Protein AF-A0A6I2QV22-F1 (afdb_monomer_lite)

Structure (mmCIF, N/CA/C/O backbone):
data_AF-A0A6I2QV22-F1
#
_entry.id   AF-A0A6I2QV22-F1
#
loop_
_atom_site.group_PDB
_atom_site.id
_atom_site.type_symbol
_atom_site.label_atom_id
_atom_s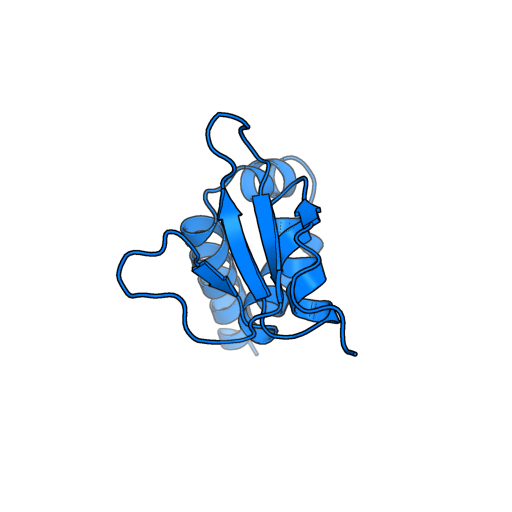ite.label_alt_id
_atom_site.label_comp_id
_atom_site.label_asym_id
_atom_site.label_entity_id
_atom_site.label_seq_id
_atom_site.pdbx_PDB_ins_code
_atom_site.Cartn_x
_atom_site.Cartn_y
_atom_site.Cartn_z
_atom_site.occupancy
_atom_site.B_iso_or_equiv
_atom_site.auth_seq_id
_atom_site.auth_comp_id
_atom_site.auth_asym_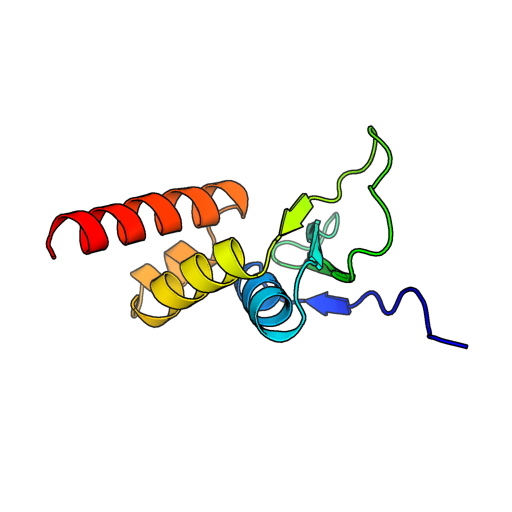id
_atom_site.auth_atom_id
_atom_site.pdbx_PDB_model_num
ATOM 1 N N . MET A 1 1 ? 0.209 -25.395 -18.004 1.00 35.50 1 MET A N 1
ATOM 2 C CA . MET A 1 1 ? 1.086 -24.210 -18.119 1.00 35.50 1 MET A CA 1
ATOM 3 C C . MET A 1 1 ? 0.498 -23.124 -17.228 1.00 35.50 1 MET A C 1
ATOM 5 O O . MET A 1 1 ? -0.553 -22.606 -17.575 1.00 35.50 1 MET A O 1
ATOM 9 N N . LEU A 1 2 ? 1.072 -22.860 -16.046 1.00 40.97 2 LEU A N 1
ATOM 10 C CA . LEU A 1 2 ? 0.636 -21.719 -15.229 1.00 40.97 2 LEU A CA 1
ATOM 11 C C . LEU A 1 2 ? 1.129 -20.437 -15.904 1.00 40.97 2 LEU A C 1
ATOM 13 O O . LEU A 1 2 ? 2.324 -20.300 -16.159 1.00 40.97 2 LEU A O 1
ATOM 17 N N . ASP A 1 3 ? 0.196 -19.545 -16.210 1.00 44.31 3 ASP A N 1
ATOM 18 C CA . ASP A 1 3 ? 0.403 -18.236 -16.828 1.00 44.31 3 ASP A CA 1
ATOM 19 C C . ASP A 1 3 ? 1.240 -17.346 -15.887 1.00 44.31 3 ASP A C 1
ATOM 21 O O . ASP A 1 3 ? 0.739 -16.655 -14.996 1.00 44.31 3 ASP A O 1
ATOM 25 N N . LYS A 1 4 ? 2.566 -17.470 -16.006 1.00 44.03 4 LYS A N 1
ATOM 26 C CA . LYS A 1 4 ? 3.539 -16.651 -15.290 1.00 44.03 4 LYS A CA 1
ATOM 27 C C . LYS A 1 4 ? 3.527 -15.263 -15.934 1.00 44.03 4 LYS A C 1
ATOM 29 O O . LYS A 1 4 ? 4.087 -15.090 -17.009 1.00 44.03 4 LYS A O 1
ATOM 34 N N . SER A 1 5 ? 2.974 -14.281 -15.217 1.00 53.88 5 SER A N 1
ATOM 35 C CA . SER A 1 5 ? 3.050 -12.825 -15.472 1.00 53.88 5 SER A CA 1
ATOM 36 C C . SER A 1 5 ? 1.779 -12.130 -15.987 1.00 53.88 5 SER A C 1
ATOM 38 O O . SER A 1 5 ? 1.854 -11.239 -16.832 1.00 53.88 5 SER A O 1
ATOM 40 N N . LYS A 1 6 ? 0.611 -12.391 -15.381 1.00 63.56 6 LYS A N 1
ATOM 41 C CA . LYS A 1 6 ? -0.498 -11.417 -15.431 1.00 63.56 6 LYS A CA 1
ATOM 42 C C . LYS A 1 6 ? -0.160 -10.180 -14.595 1.00 63.56 6 LYS A C 1
ATOM 44 O O . LYS A 1 6 ? -0.531 -10.067 -13.428 1.00 63.56 6 LYS A O 1
ATOM 49 N N . ARG A 1 7 ? 0.589 -9.253 -15.196 1.00 74.69 7 ARG A N 1
ATOM 50 C CA . ARG A 1 7 ? 0.755 -7.894 -14.670 1.00 74.69 7 ARG A CA 1
ATOM 51 C C . ARG A 1 7 ? -0.597 -7.202 -14.717 1.00 74.69 7 ARG A C 1
ATOM 53 O O . ARG A 1 7 ? -1.264 -7.214 -15.745 1.00 74.69 7 ARG A O 1
ATOM 60 N N . SER A 1 8 ? -0.993 -6.618 -13.599 1.00 81.94 8 SER A N 1
ATOM 61 C CA . SER A 1 8 ? -2.223 -5.843 -13.492 1.00 81.94 8 SER A CA 1
ATOM 62 C C . SER A 1 8 ? -1.862 -4.388 -13.237 1.00 81.94 8 SER A C 1
ATOM 64 O O . SER A 1 8 ? -1.023 -4.106 -12.381 1.00 81.94 8 SER A O 1
ATOM 66 N N . LYS A 1 9 ? -2.490 -3.469 -13.972 1.00 84.44 9 LYS A N 1
ATOM 67 C CA . LYS A 1 9 ? -2.483 -2.045 -13.633 1.00 84.44 9 LYS A CA 1
ATOM 68 C C . LYS A 1 9 ? -3.545 -1.811 -12.560 1.00 84.44 9 LYS A C 1
ATOM 70 O O . LYS A 1 9 ? -4.695 -2.203 -12.744 1.00 84.44 9 LYS A O 1
ATOM 75 N N . ILE A 1 10 ? -3.153 -1.224 -11.436 1.00 82.94 10 ILE A N 1
ATOM 76 C CA . ILE A 1 10 ? -3.999 -1.011 -10.261 1.00 82.94 10 ILE A CA 1
ATOM 77 C C . ILE A 1 10 ? -3.996 0.474 -9.895 1.00 82.94 10 ILE A C 1
ATOM 79 O O . ILE A 1 10 ? -2.949 1.114 -9.867 1.00 82.94 10 ILE A O 1
ATOM 83 N N . ALA A 1 11 ? -5.187 1.008 -9.619 1.00 81.12 11 ALA A N 1
ATOM 84 C CA . ALA A 1 11 ? -5.466 2.441 -9.500 1.00 81.12 11 ALA A CA 1
ATOM 85 C C . ALA A 1 11 ? -4.954 3.120 -8.218 1.00 81.12 11 ALA A C 1
ATOM 87 O O . ALA A 1 11 ? -5.088 4.333 -8.089 1.00 81.12 11 ALA A O 1
ATOM 88 N N . SER A 1 12 ? -4.438 2.368 -7.242 1.00 88.62 12 SER A N 1
ATOM 89 C CA . SER A 1 12 ? -3.887 2.943 -6.014 1.00 88.62 12 SER A CA 1
ATOM 90 C C . SER A 1 12 ? -2.999 1.958 -5.263 1.00 88.62 12 SER A C 1
ATOM 92 O O . SER A 1 12 ? -3.138 0.740 -5.397 1.00 88.62 12 SER A O 1
ATOM 94 N N . PHE A 1 13 ? -2.138 2.489 -4.391 1.00 89.81 13 PHE A N 1
ATOM 95 C CA . PHE A 1 13 ? -1.334 1.673 -3.484 1.00 89.81 13 PHE A CA 1
ATOM 96 C C . PHE A 1 13 ? -2.206 0.825 -2.542 1.00 89.81 13 PHE A C 1
ATOM 98 O O . PHE A 1 13 ? -1.903 -0.339 -2.294 1.00 89.81 13 PHE A O 1
ATOM 105 N N . VAL A 1 14 ? -3.333 1.364 -2.069 1.00 92.44 14 VAL A N 1
ATOM 106 C CA . VAL A 1 14 ? -4.277 0.623 -1.216 1.00 92.44 14 VAL A CA 1
ATOM 107 C C . VAL A 1 14 ? -4.850 -0.589 -1.948 1.00 92.44 14 VAL A C 1
ATOM 109 O O . VAL A 1 14 ? -4.952 -1.666 -1.363 1.00 92.44 14 VAL A O 1
ATOM 112 N N . ALA A 1 15 ? -5.170 -0.454 -3.233 1.00 92.00 15 ALA A N 1
ATOM 113 C CA . ALA A 1 15 ? -5.643 -1.578 -4.028 1.00 92.00 15 ALA A CA 1
ATOM 114 C C . ALA A 1 15 ? -4.531 -2.620 -4.276 1.00 92.00 15 ALA A C 1
ATOM 116 O O . ALA A 1 15 ? -4.813 -3.821 -4.303 1.00 92.00 15 ALA A O 1
ATOM 117 N N . CYS A 1 16 ? -3.257 -2.207 -4.349 1.00 92.25 16 CYS A N 1
ATOM 118 C CA . CYS A 1 16 ? -2.125 -3.142 -4.312 1.00 92.25 16 CYS A CA 1
ATOM 119 C C . CYS A 1 16 ? -2.105 -3.945 -3.000 1.00 92.25 16 CYS A C 1
ATOM 121 O O . CYS A 1 16 ? -1.944 -5.166 -3.032 1.00 92.25 16 CYS A O 1
ATOM 123 N N . CYS A 1 17 ? -2.326 -3.285 -1.856 1.00 94.44 17 CYS A N 1
ATOM 124 C CA . CYS A 1 17 ? -2.437 -3.946 -0.553 1.00 94.44 17 CYS A CA 1
ATOM 125 C C . CYS A 1 17 ? -3.626 -4.907 -0.492 1.00 94.44 17 CYS A C 1
ATOM 127 O O . CYS A 1 17 ? -3.475 -6.031 -0.029 1.00 94.44 17 CYS A O 1
ATOM 129 N N . GLN A 1 18 ? -4.794 -4.526 -1.008 1.00 94.31 18 GLN A N 1
ATOM 130 C CA . GLN A 1 18 ? -5.958 -5.418 -1.042 1.00 94.31 18 GLN A CA 1
ATOM 131 C C . GLN A 1 18 ? -5.666 -6.695 -1.839 1.00 94.31 18 GLN A C 1
ATOM 133 O O . GLN A 1 18 ? -6.002 -7.792 -1.390 1.00 94.31 18 GLN A O 1
ATOM 138 N N . LYS A 1 19 ? -4.968 -6.569 -2.974 1.00 93.19 19 LYS A N 1
ATOM 139 C CA . LYS A 1 19 ? -4.525 -7.721 -3.763 1.00 93.19 19 LYS A CA 1
ATOM 140 C C . LYS A 1 19 ? -3.522 -8.588 -2.999 1.00 93.19 19 LYS A C 1
ATOM 142 O O . LYS A 1 19 ? -3.702 -9.799 -2.944 1.00 93.19 19 LYS A O 1
ATOM 147 N N . ALA A 1 20 ? -2.506 -7.995 -2.371 1.00 92.88 20 ALA A N 1
ATOM 148 C CA . ALA A 1 20 ? -1.515 -8.747 -1.594 1.00 92.88 20 ALA A CA 1
ATOM 149 C C . ALA A 1 20 ? -2.112 -9.433 -0.353 1.00 92.88 20 ALA A C 1
ATOM 151 O O . ALA A 1 20 ? -1.771 -10.568 -0.029 1.00 92.88 20 ALA A O 1
ATOM 152 N N . LYS A 1 21 ? -3.076 -8.789 0.307 1.00 94.44 21 LYS A N 1
ATOM 153 C CA . LYS A 1 21 ? -3.860 -9.393 1.388 1.00 94.44 21 LYS A CA 1
ATOM 154 C C . LYS A 1 21 ? -4.621 -10.638 0.912 1.00 94.44 21 LYS A C 1
ATOM 156 O O . LYS A 1 21 ? -4.694 -11.611 1.655 1.00 94.44 21 LYS A O 1
ATOM 161 N N . ALA A 1 22 ? -5.193 -10.607 -0.292 1.00 93.00 22 ALA A N 1
ATOM 162 C CA . ALA A 1 22 ? -5.997 -11.705 -0.831 1.00 93.00 22 ALA A CA 1
ATOM 163 C C . ALA A 1 22 ? -5.159 -12.840 -1.447 1.00 93.00 22 ALA A C 1
ATOM 165 O O . ALA A 1 22 ? -5.517 -14.007 -1.323 1.00 93.00 22 ALA A O 1
ATOM 166 N N . GLU A 1 23 ? -4.061 -12.502 -2.123 1.00 91.88 23 GLU A N 1
ATOM 167 C CA . GLU A 1 23 ? -3.322 -13.424 -2.997 1.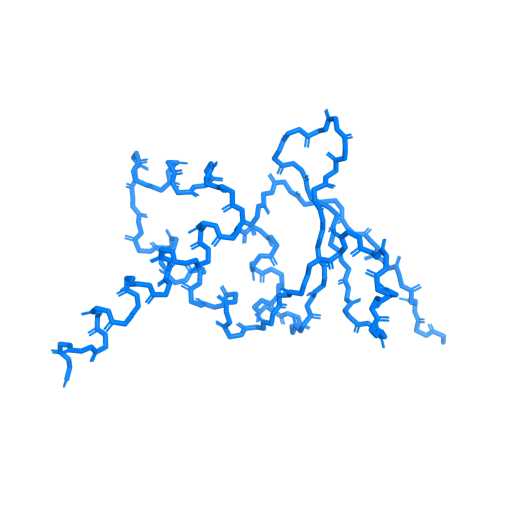00 91.88 23 GLU A CA 1
ATOM 168 C C . GLU A 1 23 ? -1.910 -13.762 -2.490 1.00 91.88 23 GLU A C 1
ATOM 170 O O . GLU A 1 23 ? -1.183 -14.509 -3.142 1.00 91.88 23 GLU A O 1
ATOM 175 N N . GLY A 1 24 ? -1.494 -13.230 -1.337 1.00 90.31 24 GLY A N 1
ATOM 176 C CA . GLY A 1 24 ? -0.154 -13.444 -0.794 1.00 90.31 24 GLY A CA 1
ATOM 177 C C . GLY A 1 24 ? 0.863 -12.418 -1.295 1.00 90.31 24 GLY A C 1
ATOM 178 O O . GLY A 1 24 ? 0.518 -11.295 -1.654 1.00 90.31 24 GLY A O 1
ATOM 179 N N . ILE A 1 25 ? 2.146 -12.787 -1.308 1.00 91.44 25 ILE A N 1
ATOM 180 C CA . ILE A 1 25 ? 3.234 -11.852 -1.629 1.00 91.44 25 ILE A CA 1
ATOM 181 C C . ILE A 1 25 ? 3.085 -11.330 -3.064 1.00 91.44 25 ILE A C 1
ATOM 183 O O . ILE A 1 25 ? 3.101 -12.092 -4.035 1.00 91.44 25 ILE A O 1
ATOM 187 N N . GLN A 1 26 ? 2.988 -10.010 -3.191 1.00 91.38 26 GLN A N 1
ATOM 188 C CA . GLN A 1 26 ? 3.005 -9.308 -4.467 1.00 91.38 26 GLN A CA 1
ATOM 189 C C . GLN A 1 26 ? 4.248 -8.431 -4.549 1.00 91.38 26 GLN A C 1
ATOM 191 O O . GLN A 1 26 ? 4.823 -8.027 -3.538 1.00 91.38 26 GLN A O 1
ATOM 196 N N . ILE A 1 27 ? 4.631 -8.098 -5.773 1.00 91.06 27 ILE A N 1
ATOM 197 C CA . ILE A 1 27 ? 5.558 -7.005 -6.033 1.00 91.06 27 ILE A CA 1
ATOM 198 C C . ILE A 1 27 ? 4.845 -5.931 -6.836 1.00 91.06 27 ILE A C 1
ATOM 200 O O . ILE A 1 27 ? 4.028 -6.230 -7.713 1.00 91.06 27 ILE A O 1
ATOM 204 N N . PHE A 1 28 ? 5.150 -4.679 -6.523 1.00 90.75 28 PHE A N 1
ATOM 205 C CA . PHE A 1 28 ? 4.543 -3.531 -7.172 1.00 90.75 28 PHE A CA 1
ATOM 206 C C . PHE A 1 28 ? 5.573 -2.458 -7.508 1.00 90.75 28 PHE A C 1
ATOM 208 O O . PHE A 1 28 ? 6.630 -2.379 -6.886 1.00 90.75 28 PHE A O 1
ATOM 215 N N . ARG A 1 29 ? 5.250 -1.612 -8.482 1.00 89.88 29 ARG A N 1
ATOM 216 C CA . ARG A 1 29 ? 5.998 -0.383 -8.762 1.00 89.88 29 ARG A CA 1
ATOM 217 C C . ARG A 1 29 ? 5.071 0.711 -9.290 1.00 89.88 29 ARG A C 1
ATOM 219 O O . ARG A 1 29 ? 4.056 0.377 -9.908 1.00 89.88 29 ARG A O 1
ATOM 226 N N . PRO A 1 30 ? 5.387 1.995 -9.067 1.00 88.56 30 PRO A N 1
ATOM 227 C CA . PRO A 1 30 ? 4.685 3.090 -9.727 1.00 88.56 30 PRO A CA 1
ATOM 228 C C . PRO A 1 30 ? 4.829 2.986 -11.247 1.00 88.56 30 PRO A C 1
ATOM 230 O O . PRO A 1 30 ? 5.878 2.580 -11.749 1.00 88.56 30 PRO A O 1
ATOM 233 N N . VAL A 1 31 ? 3.790 3.374 -11.981 1.00 88.19 31 VAL A N 1
ATOM 234 C CA . VAL A 1 31 ? 3.858 3.484 -13.440 1.00 88.19 31 VAL A CA 1
ATOM 235 C C . VAL A 1 31 ? 4.485 4.839 -13.796 1.00 88.19 31 VAL A C 1
ATOM 237 O O . VAL A 1 31 ? 3.955 5.876 -13.388 1.00 88.19 31 VAL A O 1
ATOM 240 N N . PRO A 1 32 ? 5.603 4.880 -14.546 1.00 83.75 32 PRO A N 1
ATOM 241 C CA . PRO A 1 32 ? 6.222 6.142 -14.941 1.00 83.75 32 PRO A CA 1
ATOM 242 C C . PRO A 1 32 ? 5.250 7.023 -15.736 1.00 83.75 32 PRO A C 1
ATOM 244 O O . PRO A 1 32 ? 4.659 6.572 -16.713 1.00 83.75 32 PRO A O 1
ATOM 247 N N . GLY A 1 33 ? 5.088 8.280 -15.317 1.00 82.88 33 GLY A N 1
ATOM 248 C CA . GLY A 1 33 ? 4.210 9.251 -15.981 1.00 82.88 33 GLY A CA 1
ATOM 249 C C . GLY A 1 33 ? 2.716 9.141 -15.641 1.00 82.88 33 GLY A C 1
ATOM 250 O O . GLY A 1 33 ? 1.966 10.041 -16.005 1.00 82.88 33 GLY A O 1
ATOM 251 N N . GLU A 1 34 ? 2.279 8.112 -14.904 1.00 83.50 34 GLU A N 1
ATOM 252 C CA . GLU A 1 34 ? 0.877 7.927 -14.498 1.00 83.50 34 GLU A CA 1
ATOM 253 C C . GLU A 1 34 ? 0.753 7.999 -12.963 1.00 83.50 34 GLU A C 1
ATOM 255 O O . GLU A 1 34 ? 0.885 7.001 -12.251 1.00 83.50 34 GLU A O 1
ATOM 260 N N . ALA A 1 35 ? 0.522 9.204 -12.427 1.00 79.12 35 ALA A N 1
ATOM 261 C CA . ALA A 1 35 ? 0.427 9.420 -10.983 1.00 79.12 35 ALA A CA 1
ATOM 262 C C . ALA A 1 35 ? -0.717 8.601 -10.355 1.00 79.12 35 ALA A C 1
ATOM 264 O O . ALA A 1 35 ? -1.857 8.648 -10.810 1.00 79.12 35 ALA A O 1
ATOM 265 N N . GLY A 1 36 ? -0.407 7.863 -9.287 1.00 80.31 36 GLY A N 1
ATOM 266 C CA . GLY A 1 36 ? -1.371 7.024 -8.567 1.00 80.31 36 GLY A CA 1
ATOM 267 C C . GLY A 1 36 ? -1.603 5.638 -9.176 1.00 80.31 36 GLY A C 1
ATOM 268 O O . GLY A 1 36 ? -2.201 4.796 -8.510 1.00 80.31 36 GLY A O 1
ATOM 269 N N . LEU A 1 37 ? -1.088 5.358 -10.379 1.00 88.81 37 LEU A N 1
ATOM 270 C CA . LEU A 1 37 ? -1.192 4.041 -10.999 1.00 88.81 37 LEU A CA 1
ATOM 271 C C . LEU A 1 37 ? 0.027 3.172 -10.668 1.00 88.81 37 LEU A C 1
ATOM 273 O O . LEU A 1 37 ? 1.175 3.620 -10.692 1.00 88.81 37 LEU A O 1
ATOM 277 N N . TYR A 1 38 ? -0.230 1.896 -10.399 1.00 89.62 38 TYR A N 1
ATOM 278 C CA . TYR A 1 38 ? 0.790 0.916 -10.053 1.00 89.62 38 TYR A CA 1
ATOM 279 C C . TYR A 1 38 ? 0.693 -0.310 -10.951 1.00 89.62 38 TYR A C 1
ATOM 281 O O . TYR A 1 38 ? -0.398 -0.784 -11.262 1.00 89.62 38 TYR A O 1
ATOM 289 N N . GLU A 1 39 ? 1.838 -0.866 -11.331 1.00 90.75 39 GLU A N 1
ATOM 290 C CA . GLU A 1 39 ? 1.889 -2.230 -11.846 1.00 90.75 39 GLU A CA 1
ATOM 291 C C . GLU A 1 39 ? 2.058 -3.187 -10.673 1.00 90.75 39 GLU A C 1
ATOM 293 O O . GLU A 1 39 ? 2.935 -2.984 -9.834 1.00 90.75 39 GLU A O 1
ATOM 298 N N . VAL A 1 40 ? 1.252 -4.246 -10.636 1.00 89.69 40 VAL A N 1
ATOM 299 C CA . VAL A 1 40 ? 1.327 -5.302 -9.622 1.00 89.69 40 VAL A CA 1
ATOM 300 C C . VAL A 1 40 ? 1.386 -6.661 -10.295 1.00 89.69 40 VAL A C 1
ATOM 302 O O . VAL A 1 40 ? 0.685 -6.918 -11.278 1.00 89.69 40 VAL A O 1
ATOM 305 N N . LYS A 1 41 ? 2.220 -7.548 -9.760 1.00 89.50 41 LYS A N 1
ATOM 306 C CA . LYS A 1 41 ? 2.271 -8.954 -10.161 1.00 89.50 41 LYS A CA 1
ATOM 307 C C . LYS A 1 41 ? 2.644 -9.838 -8.976 1.00 89.50 41 LYS A C 1
ATOM 309 O O . LYS A 1 41 ? 3.285 -9.381 -8.029 1.00 89.50 41 LYS A O 1
ATOM 314 N N . ALA A 1 42 ? 2.289 -11.116 -9.084 1.00 87.19 42 ALA A N 1
ATOM 315 C CA . ALA A 1 42 ? 2.694 -12.119 -8.113 1.00 87.19 42 ALA A CA 1
ATOM 316 C C . ALA A 1 42 ? 4.222 -12.192 -8.020 1.00 87.19 42 ALA A C 1
ATOM 318 O O . ALA A 1 42 ? 4.930 -12.095 -9.031 1.00 87.19 42 ALA A O 1
ATOM 319 N N . PHE A 1 43 ? 4.717 -12.382 -6.802 1.00 84.44 43 PHE A N 1
ATOM 320 C CA . PHE A 1 43 ? 6.116 -12.695 -6.588 1.00 84.44 43 PHE A CA 1
ATOM 321 C C . PHE A 1 43 ? 6.407 -14.117 -7.092 1.00 84.44 43 PHE A C 1
ATOM 323 O O . PHE A 1 43 ? 5.791 -15.077 -6.636 1.00 84.44 43 PHE A O 1
ATOM 330 N N . VAL A 1 44 ? 7.315 -14.245 -8.063 1.00 79.62 44 VAL A N 1
ATOM 331 C CA . VAL A 1 44 ? 7.718 -15.542 -8.646 1.00 79.62 44 VAL A CA 1
ATOM 332 C C . VAL A 1 44 ? 9.171 -15.859 -8.305 1.00 79.62 44 VAL A C 1
ATOM 334 O O . VAL A 1 44 ? 9.488 -16.990 -7.956 1.00 79.62 44 VAL A O 1
ATOM 337 N N . GLU A 1 45 ? 10.041 -14.857 -8.386 1.00 76.75 45 GLU A N 1
ATOM 338 C CA . GLU A 1 45 ? 11.465 -14.936 -8.073 1.00 76.75 45 GLU A CA 1
ATOM 339 C C . GLU A 1 45 ? 11.948 -13.564 -7.577 1.00 76.75 45 GLU A C 1
ATOM 341 O O . GLU A 1 45 ? 11.312 -12.553 -7.915 1.00 76.75 45 GLU A O 1
ATOM 346 N N . PRO A 1 46 ? 13.036 -13.506 -6.783 1.00 72.31 46 PRO A N 1
ATOM 347 C CA . PRO A 1 46 ? 13.634 -12.247 -6.351 1.00 72.31 46 PRO A CA 1
ATOM 348 C C . PRO A 1 46 ? 13.880 -11.336 -7.558 1.00 72.31 46 PRO A C 1
ATOM 350 O O . PRO A 1 46 ? 14.495 -11.787 -8.529 1.00 72.31 46 PRO A O 1
ATOM 353 N N . PRO A 1 47 ? 13.415 -10.073 -7.552 1.00 68.75 47 PRO A N 1
ATOM 354 C CA . PRO A 1 47 ? 13.834 -9.125 -8.556 1.00 68.75 47 PRO A CA 1
ATOM 355 C C . PRO A 1 47 ? 15.354 -8.974 -8.494 1.00 68.75 47 PRO A C 1
ATOM 357 O O . PRO A 1 47 ? 15.963 -9.110 -7.431 1.00 68.75 47 PRO A O 1
ATOM 360 N N . ARG A 1 48 ? 15.957 -8.692 -9.647 1.00 75.62 48 ARG A N 1
ATOM 361 C CA . ARG A 1 48 ? 17.376 -8.341 -9.728 1.00 75.62 48 ARG A CA 1
ATOM 362 C C . ARG A 1 48 ? 17.659 -7.113 -8.852 1.00 75.62 48 ARG A C 1
ATOM 364 O O . ARG A 1 48 ? 16.754 -6.320 -8.611 1.00 75.62 48 ARG A O 1
ATOM 371 N N . GLU A 1 49 ? 18.892 -6.950 -8.380 1.00 67.56 49 GLU A N 1
ATOM 372 C CA . GLU A 1 49 ? 19.263 -5.828 -7.497 1.00 67.56 49 GLU A CA 1
ATOM 373 C C . GLU A 1 49 ? 18.980 -4.440 -8.108 1.00 67.56 49 GLU A C 1
ATOM 375 O O . GLU A 1 49 ? 18.771 -3.482 -7.373 1.00 67.56 49 GLU A O 1
ATOM 380 N N . ASP A 1 50 ? 18.903 -4.334 -9.438 1.00 69.00 50 ASP A N 1
ATOM 381 C CA . ASP A 1 50 ? 18.611 -3.120 -10.213 1.00 69.00 50 ASP A CA 1
ATOM 382 C C . ASP A 1 50 ? 17.112 -2.901 -10.508 1.00 69.00 50 ASP A C 1
ATOM 384 O O . ASP A 1 50 ? 16.735 -2.108 -11.368 1.00 69.00 50 ASP A O 1
ATOM 388 N N . SER A 1 51 ? 16.231 -3.627 -9.826 1.00 78.25 51 SER A N 1
ATOM 389 C CA . SER A 1 51 ? 14.799 -3.616 -10.101 1.00 78.25 51 SER A CA 1
ATOM 390 C C . SER A 1 51 ? 14.028 -2.623 -9.224 1.00 78.25 51 SER A C 1
ATOM 392 O O . SER A 1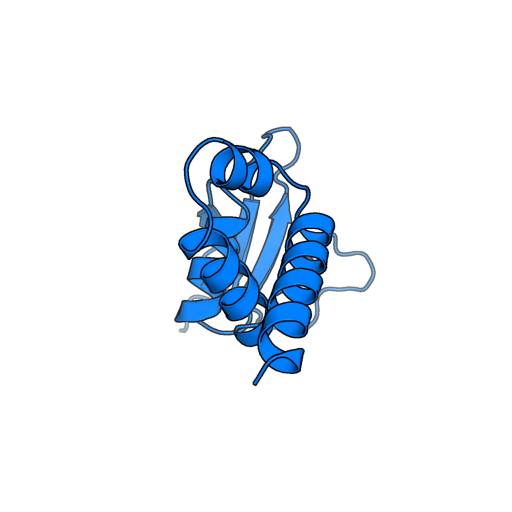 51 ? 13.955 -2.795 -8.012 1.00 78.25 51 SER A O 1
ATOM 394 N N . ASP A 1 52 ? 13.275 -1.709 -9.845 1.00 82.88 52 ASP A N 1
ATOM 395 C CA . ASP A 1 52 ? 12.356 -0.762 -9.170 1.00 82.88 52 ASP A CA 1
ATOM 396 C C . ASP A 1 52 ? 11.109 -1.410 -8.522 1.00 82.88 52 ASP A C 1
ATOM 398 O O . ASP A 1 52 ? 10.146 -0.732 -8.154 1.00 82.88 52 ASP A O 1
ATOM 402 N N . TRP A 1 53 ? 11.065 -2.739 -8.447 1.00 87.56 53 TRP A N 1
ATOM 403 C CA . TRP A 1 53 ? 9.946 -3.487 -7.881 1.00 87.56 53 TRP A CA 1
ATOM 404 C C . TRP A 1 53 ? 10.085 -3.605 -6.365 1.00 87.56 53 TRP A C 1
ATOM 406 O O . TRP A 1 53 ? 11.083 -4.105 -5.854 1.00 87.56 53 TRP A O 1
ATOM 416 N N . VAL A 1 54 ? 9.035 -3.212 -5.654 1.00 87.38 54 VAL A N 1
ATOM 417 C CA . VAL A 1 54 ? 8.957 -3.255 -4.194 1.00 87.38 54 VAL A CA 1
ATOM 418 C C . VAL A 1 54 ? 8.111 -4.443 -3.757 1.00 87.38 54 VAL A C 1
ATOM 420 O O . VAL A 1 54 ? 7.066 -4.728 -4.343 1.00 87.38 54 VAL A O 1
ATOM 423 N N . TYR A 1 55 ? 8.555 -5.123 -2.705 1.00 89.81 55 TYR A N 1
ATOM 424 C CA . TYR A 1 55 ? 7.842 -6.236 -2.093 1.00 89.81 55 TYR A CA 1
ATOM 425 C C . TYR A 1 55 ? 6.706 -5.771 -1.196 1.00 89.81 55 TYR A C 1
ATOM 427 O O . TYR A 1 55 ? 6.835 -4.806 -0.444 1.00 89.81 55 TYR A O 1
ATOM 435 N N . LEU A 1 56 ? 5.609 -6.516 -1.243 1.00 91.88 56 LEU A N 1
ATOM 436 C CA . LEU A 1 56 ? 4.482 -6.347 -0.350 1.00 91.88 56 LEU A CA 1
ATOM 437 C C . LEU A 1 56 ? 3.967 -7.719 0.073 1.00 91.88 56 LEU A C 1
ATOM 439 O O . LEU A 1 56 ? 3.343 -8.440 -0.707 1.00 91.88 56 LEU A O 1
ATOM 443 N N . ASP A 1 57 ? 4.255 -8.087 1.315 1.00 93.56 57 ASP A N 1
ATOM 444 C CA . ASP A 1 57 ? 3.735 -9.302 1.922 1.00 93.56 57 ASP A CA 1
ATOM 445 C C . ASP A 1 57 ? 2.292 -9.107 2.425 1.00 93.56 57 ASP A C 1
ATOM 447 O O . ASP A 1 57 ? 1.833 -7.987 2.679 1.00 93.56 57 ASP A O 1
ATOM 451 N N . ALA A 1 58 ? 1.568 -10.216 2.586 1.00 93.81 58 ALA A N 1
ATOM 452 C CA . ALA A 1 58 ? 0.165 -10.201 2.995 1.00 93.81 58 ALA A CA 1
ATOM 453 C C . ALA A 1 58 ? -0.056 -9.613 4.398 1.00 93.81 58 ALA A C 1
ATOM 455 O O . ALA A 1 58 ? -1.129 -9.073 4.671 1.00 93.81 58 ALA A O 1
ATOM 456 N N . TRP A 1 59 ? 0.933 -9.701 5.290 1.00 95.00 59 TRP A N 1
ATOM 457 C CA . TRP A 1 59 ? 0.820 -9.202 6.654 1.00 95.00 59 TRP A CA 1
ATOM 458 C C . TRP A 1 59 ? 0.927 -7.678 6.689 1.00 95.00 59 TRP A C 1
ATOM 460 O O . TRP A 1 59 ? 0.005 -7.015 7.169 1.00 95.00 59 TRP A O 1
ATOM 470 N N . THR A 1 60 ? 1.963 -7.110 6.069 1.00 95.06 60 THR A N 1
ATOM 471 C CA . THR A 1 60 ? 2.092 -5.657 5.885 1.00 95.06 60 THR A CA 1
ATOM 472 C C . THR A 1 60 ? 0.881 -5.090 5.144 1.00 95.06 60 THR A C 1
ATOM 474 O O . THR A 1 60 ? 0.303 -4.086 5.564 1.0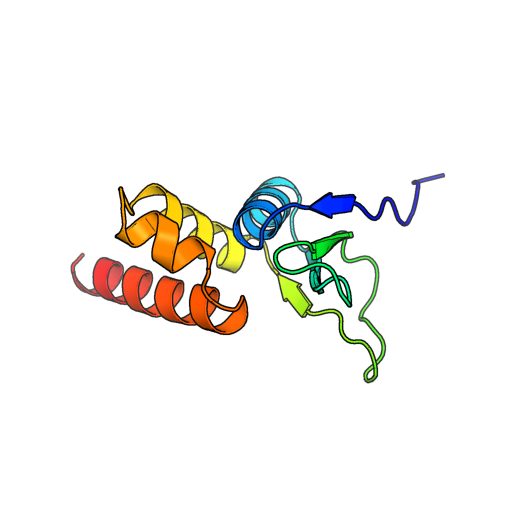0 95.06 60 THR A O 1
ATOM 477 N N . ALA A 1 61 ? 0.439 -5.762 4.079 1.00 95.75 61 ALA A N 1
ATOM 478 C CA . ALA A 1 61 ? -0.746 -5.364 3.331 1.00 95.75 61 ALA A CA 1
ATOM 479 C C . ALA A 1 61 ? -2.019 -5.366 4.192 1.00 95.75 61 ALA A C 1
ATOM 481 O O . ALA A 1 61 ? -2.825 -4.439 4.111 1.00 95.75 61 ALA A O 1
ATOM 482 N N . SER A 1 62 ? -2.183 -6.370 5.056 1.00 95.62 62 SER A N 1
ATOM 483 C CA . SER A 1 62 ? -3.318 -6.458 5.978 1.00 95.62 62 SER A CA 1
ATOM 484 C C . SER A 1 62 ? -3.337 -5.316 6.986 1.00 95.62 62 SER A C 1
ATOM 486 O O . SER A 1 62 ? -4.407 -4.767 7.245 1.00 95.62 62 SER A O 1
ATOM 488 N N . VAL A 1 63 ? -2.175 -4.926 7.519 1.00 95.88 63 VAL A N 1
ATOM 489 C CA . VAL A 1 63 ? -2.050 -3.782 8.434 1.00 95.88 63 VAL A CA 1
ATOM 490 C C . VAL A 1 63 ? -2.444 -2.481 7.735 1.00 95.88 63 VAL A C 1
ATOM 492 O O . VAL A 1 63 ? -3.249 -1.720 8.270 1.00 95.88 63 VAL A O 1
ATOM 495 N N . VAL A 1 64 ? -1.955 -2.254 6.511 1.00 95.94 64 VAL A N 1
ATOM 496 C CA . VAL A 1 64 ? -2.327 -1.073 5.716 1.00 95.94 64 VAL A CA 1
ATOM 497 C C . VAL A 1 64 ? -3.829 -1.044 5.430 1.00 95.94 64 VAL A C 1
ATOM 499 O O . VAL A 1 64 ? -4.467 -0.017 5.651 1.00 95.94 64 VAL A O 1
ATOM 502 N N . CYS A 1 65 ? -4.416 -2.158 4.981 1.00 95.25 65 CYS A N 1
ATOM 503 C CA . CYS A 1 65 ? -5.856 -2.235 4.727 1.00 95.25 65 CYS A CA 1
ATOM 504 C C . CYS A 1 65 ? -6.679 -1.984 5.996 1.00 95.25 65 CYS A C 1
ATOM 506 O O . CYS A 1 65 ? -7.643 -1.233 5.948 1.00 95.25 65 CYS A O 1
ATOM 508 N N . MET A 1 66 ? -6.282 -2.555 7.137 1.00 94.94 66 MET A N 1
ATOM 509 C CA . MET A 1 66 ? -6.974 -2.346 8.412 1.00 94.94 66 MET A CA 1
ATOM 510 C C . MET A 1 66 ? -6.986 -0.870 8.817 1.00 94.94 66 MET A C 1
ATOM 512 O O . MET A 1 66 ? -8.028 -0.343 9.202 1.00 94.94 66 MET A O 1
ATOM 516 N N . VAL A 1 67 ? -5.839 -0.194 8.712 1.00 94.75 67 VAL A N 1
ATOM 517 C CA . VAL A 1 67 ? -5.741 1.240 9.005 1.00 94.75 67 VAL A CA 1
ATOM 518 C C . VAL A 1 67 ? -6.589 2.039 8.024 1.00 94.75 67 VAL A C 1
ATOM 520 O O . VAL A 1 67 ? -7.359 2.894 8.447 1.00 94.75 67 VAL A O 1
ATOM 523 N N . TYR A 1 68 ? -6.510 1.730 6.731 1.00 94.62 68 TYR A N 1
ATOM 524 C CA . TYR A 1 68 ? -7.307 2.394 5.704 1.00 94.62 68 TYR A CA 1
ATOM 525 C C . TYR A 1 68 ? -8.818 2.300 5.961 1.00 94.62 68 TYR A C 1
ATOM 527 O O . TYR A 1 68 ? -9.528 3.310 5.911 1.00 94.62 68 TYR A O 1
ATOM 535 N N . ASP A 1 69 ? -9.294 1.096 6.281 1.00 93.94 69 ASP A N 1
ATOM 536 C CA . ASP A 1 69 ? -10.701 0.814 6.553 1.00 93.94 69 ASP A CA 1
ATOM 537 C C . ASP A 1 69 ? -11.182 1.533 7.827 1.00 93.94 69 ASP A C 1
ATOM 539 O O . ASP A 1 69 ? -12.330 1.974 7.884 1.00 93.94 69 ASP A O 1
ATOM 543 N N . ALA A 1 70 ? -10.298 1.733 8.811 1.00 93.19 70 ALA A N 1
ATOM 544 C CA . ALA A 1 70 ? -10.588 2.477 10.037 1.00 93.19 70 ALA A CA 1
ATOM 545 C C . ALA A 1 70 ? -10.611 4.010 9.854 1.00 93.19 70 ALA A C 1
ATOM 547 O O . ALA A 1 70 ? -11.232 4.715 10.651 1.00 93.19 70 ALA A O 1
ATOM 548 N N . LEU A 1 71 ? -9.941 4.552 8.831 1.00 92.94 71 LEU A N 1
ATOM 549 C CA . LEU A 1 71 ? -9.962 5.986 8.525 1.00 92.94 71 LEU A CA 1
ATOM 550 C C . LEU A 1 71 ? -11.253 6.375 7.793 1.00 92.94 71 LEU A C 1
ATOM 552 O O . LEU A 1 71 ? -11.774 5.604 6.994 1.00 92.94 71 LEU A O 1
ATOM 556 N N . THR A 1 72 ? -11.735 7.604 7.993 1.00 92.44 72 THR A N 1
ATOM 557 C CA . THR A 1 72 ? -12.931 8.147 7.321 1.00 92.44 72 THR A CA 1
ATOM 558 C C . THR A 1 72 ? -12.701 9.576 6.824 1.00 92.44 72 THR A C 1
ATOM 560 O O . THR A 1 72 ? -11.887 10.310 7.391 1.00 92.44 72 THR A O 1
ATOM 563 N N . GLY A 1 73 ? -13.444 9.982 5.788 1.00 93.38 73 GLY A N 1
ATOM 564 C CA . GLY A 1 73 ? -13.422 11.343 5.238 1.00 93.38 73 GLY A CA 1
ATOM 565 C C . GLY A 1 73 ? -12.030 11.790 4.786 1.00 93.38 73 GLY A C 1
ATOM 566 O O . GLY A 1 73 ? -11.262 10.999 4.236 1.00 93.38 73 GLY A O 1
ATOM 567 N N . GLU A 1 74 ? -11.687 13.040 5.094 1.00 93.12 74 GLU A N 1
ATOM 568 C CA . GLU A 1 74 ? -10.421 13.683 4.712 1.00 93.12 74 GLU A CA 1
ATOM 569 C C . GLU A 1 74 ? -9.182 12.869 5.121 1.00 93.12 74 GLU A C 1
ATOM 571 O O . GLU A 1 74 ? -8.212 12.780 4.374 1.00 93.12 74 GLU A O 1
ATOM 576 N N . LYS A 1 75 ? -9.215 12.188 6.276 1.00 92.44 75 LYS A N 1
ATOM 577 C CA . LYS A 1 75 ? -8.081 11.368 6.733 1.00 92.44 75 LYS A CA 1
ATOM 578 C C . LYS A 1 75 ? -7.821 10.178 5.810 1.00 92.44 75 LYS A C 1
ATOM 580 O O . LYS A 1 75 ? -6.666 9.828 5.580 1.00 92.44 75 LYS A O 1
ATOM 585 N N . ARG A 1 76 ? -8.881 9.555 5.280 1.00 92.88 76 ARG A N 1
ATOM 586 C CA . ARG A 1 76 ? -8.772 8.434 4.334 1.00 92.88 76 ARG A CA 1
ATOM 587 C C . ARG A 1 76 ? -8.280 8.916 2.970 1.00 92.88 76 ARG A C 1
ATOM 589 O O . ARG A 1 76 ? -7.439 8.258 2.355 1.00 92.88 76 ARG A O 1
ATOM 596 N N . GLU A 1 77 ? -8.774 10.060 2.509 1.00 90.88 77 GLU A N 1
ATOM 597 C CA . GLU A 1 77 ? -8.320 10.678 1.259 1.00 90.88 77 GLU A CA 1
ATOM 598 C C . GLU A 1 77 ? -6.840 11.054 1.339 1.00 90.88 77 GLU A C 1
ATOM 600 O O . GLU A 1 77 ? -6.055 10.625 0.495 1.00 90.88 77 GLU A O 1
ATOM 605 N N . HIS A 1 78 ? -6.436 11.741 2.411 1.00 90.88 78 HIS A N 1
ATOM 606 C CA . HIS A 1 78 ? -5.041 12.097 2.647 1.00 90.88 78 HIS A CA 1
ATOM 607 C C . HIS A 1 78 ? -4.144 10.856 2.713 1.00 90.88 78 HIS A C 1
ATOM 609 O O . HIS A 1 78 ? -3.090 10.815 2.083 1.00 90.88 78 HIS A O 1
ATOM 615 N N . PHE A 1 79 ? -4.581 9.809 3.421 1.00 91.44 79 PHE A N 1
ATOM 616 C CA . PHE A 1 79 ? -3.845 8.549 3.489 1.00 91.44 79 PHE A CA 1
ATOM 617 C C . PHE A 1 79 ? -3.662 7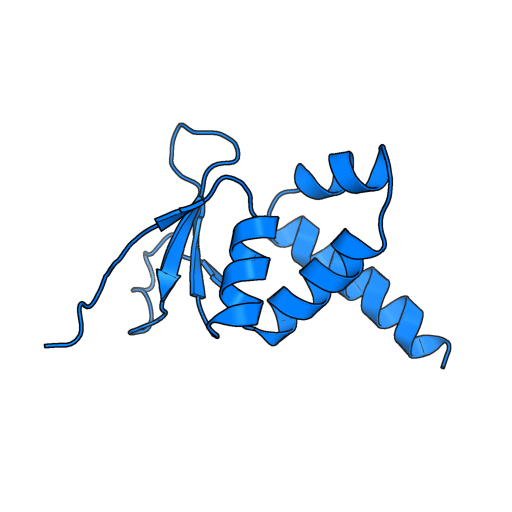.903 2.107 1.00 91.44 79 PHE A C 1
ATOM 619 O O . PHE A 1 79 ? -2.575 7.415 1.802 1.00 91.44 79 PHE A O 1
ATOM 626 N N . SER A 1 80 ? -4.690 7.936 1.250 1.00 87.19 80 SER A N 1
ATOM 627 C CA . SER A 1 80 ? -4.637 7.375 -0.114 1.00 87.19 80 SER A CA 1
ATOM 628 C C . SER A 1 80 ? -3.598 8.057 -1.007 1.00 87.19 80 SER A C 1
ATOM 630 O O . SER A 1 80 ? -3.130 7.454 -1.970 1.00 87.19 80 SER A O 1
ATOM 632 N N . GLN A 1 81 ? -3.253 9.308 -0.700 1.00 87.69 81 GLN A N 1
ATOM 633 C CA . GLN A 1 81 ? -2.292 10.120 -1.447 1.00 87.69 81 GLN A CA 1
ATOM 634 C C . GLN A 1 81 ? -0.858 9.983 -0.919 1.00 87.69 81 GLN A C 1
ATOM 636 O O . GLN A 1 81 ? 0.080 10.504 -1.526 1.00 87.69 81 GLN A O 1
ATOM 641 N N . LEU A 1 82 ? -0.657 9.303 0.216 1.00 89.62 82 LEU A N 1
ATOM 642 C CA . LEU A 1 82 ? 0.677 9.109 0.766 1.00 89.62 82 LEU A CA 1
ATOM 643 C C . LEU A 1 82 ? 1.520 8.221 -0.160 1.00 89.62 82 LEU A C 1
ATOM 645 O O . LEU A 1 82 ? 1.030 7.217 -0.682 1.00 89.62 82 LEU A O 1
ATOM 649 N N . PRO A 1 83 ? 2.827 8.512 -0.296 1.00 88.50 83 PRO A N 1
ATOM 650 C CA . PRO A 1 83 ? 3.750 7.588 -0.935 1.00 88.50 83 PRO A CA 1
ATOM 651 C C . PRO A 1 83 ? 3.706 6.207 -0.256 1.00 88.50 83 PRO A C 1
ATOM 653 O O . PRO A 1 83 ? 3.624 6.156 0.976 1.00 88.50 83 PRO A O 1
ATOM 656 N N . PRO A 1 84 ? 3.850 5.095 -1.002 1.00 89.75 84 PRO A N 1
ATOM 657 C CA . PRO A 1 84 ? 3.709 3.734 -0.474 1.00 89.75 84 PRO A CA 1
ATOM 658 C C . PRO A 1 84 ? 4.488 3.460 0.818 1.00 89.75 84 PRO A C 1
ATOM 660 O O . PRO A 1 84 ? 3.923 3.000 1.807 1.00 89.75 84 PRO A O 1
ATOM 663 N N . LEU A 1 85 ? 5.776 3.822 0.857 1.00 89.38 85 LEU A N 1
ATOM 664 C CA . LEU A 1 85 ? 6.622 3.614 2.038 1.00 89.38 85 LEU A CA 1
ATOM 665 C C . LEU A 1 85 ? 6.147 4.426 3.251 1.00 89.38 85 LEU A C 1
ATOM 667 O O . LEU A 1 85 ? 6.218 3.954 4.386 1.00 89.38 85 LEU A O 1
ATOM 671 N N . LYS A 1 86 ? 5.620 5.634 3.021 1.00 92.19 86 LYS A N 1
ATOM 672 C CA . LYS A 1 86 ? 5.064 6.477 4.083 1.00 92.19 86 LYS A CA 1
ATOM 673 C C . LYS A 1 86 ? 3.734 5.916 4.588 1.00 92.19 86 LYS A C 1
ATOM 675 O O . LYS A 1 86 ? 3.532 5.873 5.797 1.00 92.19 86 LYS A O 1
ATOM 680 N N . ALA A 1 87 ? 2.873 5.433 3.692 1.00 92.88 87 ALA A N 1
ATOM 681 C CA . ALA A 1 87 ? 1.622 4.770 4.054 1.00 92.88 87 ALA A CA 1
ATOM 682 C C . ALA A 1 87 ? 1.872 3.505 4.896 1.00 92.88 87 ALA A C 1
ATOM 684 O O . ALA A 1 87 ? 1.230 3.324 5.930 1.00 92.88 87 ALA A O 1
ATOM 685 N N . ILE A 1 88 ? 2.852 2.673 4.516 1.00 94.25 88 ILE A N 1
ATOM 686 C CA . ILE A 1 88 ? 3.268 1.490 5.291 1.00 94.25 88 ILE A CA 1
ATOM 687 C C . ILE A 1 88 ? 3.732 1.900 6.687 1.00 94.25 88 ILE A C 1
ATOM 689 O O . ILE A 1 88 ? 3.238 1.370 7.681 1.00 94.25 88 ILE A O 1
ATOM 693 N N . ARG A 1 89 ? 4.650 2.868 6.772 1.00 95.00 89 ARG A N 1
ATOM 694 C CA . ARG A 1 89 ? 5.197 3.334 8.049 1.00 95.00 89 ARG A CA 1
ATOM 695 C C . ARG A 1 89 ? 4.105 3.840 8.992 1.00 95.00 89 ARG A C 1
ATOM 697 O O . ARG A 1 89 ? 4.025 3.375 10.123 1.00 95.00 89 ARG A O 1
ATOM 704 N N . VAL A 1 90 ? 3.250 4.746 8.517 1.00 94.19 90 VAL A N 1
ATOM 705 C CA . VAL A 1 90 ? 2.143 5.297 9.315 1.00 94.19 90 VAL A CA 1
ATOM 706 C C . VAL A 1 90 ? 1.183 4.193 9.756 1.00 94.19 90 VAL A C 1
ATOM 708 O O . VAL A 1 90 ? 0.724 4.196 10.896 1.00 94.19 90 VAL A O 1
ATOM 711 N N . SER A 1 91 ? 0.909 3.214 8.889 1.00 95.50 91 SER A N 1
ATOM 712 C CA . SER A 1 91 ? 0.035 2.091 9.245 1.00 95.50 91 SER A CA 1
ATOM 713 C C . SER A 1 91 ? 0.604 1.272 10.400 1.00 95.50 91 SER A C 1
ATOM 715 O O . SER A 1 91 ? -0.125 0.921 11.325 1.00 95.50 91 SER A O 1
ATOM 717 N N . TRP A 1 92 ? 1.912 1.019 10.385 1.00 95.12 92 TRP A N 1
ATOM 718 C CA . TRP A 1 92 ? 2.603 0.332 11.472 1.00 95.12 92 TRP A CA 1
ATOM 719 C C . TRP A 1 92 ? 2.631 1.136 12.768 1.00 95.12 92 TRP A C 1
ATOM 721 O O . TRP A 1 92 ? 2.388 0.574 13.834 1.00 95.12 92 TRP A O 1
ATOM 731 N N . GLU A 1 93 ? 2.883 2.443 12.691 1.00 94.81 93 GLU A N 1
ATOM 732 C CA . GLU A 1 93 ? 2.838 3.338 13.852 1.00 94.81 93 GLU A CA 1
ATOM 733 C C . GLU A 1 93 ? 1.450 3.304 14.519 1.00 94.81 93 GLU A C 1
ATOM 735 O O . GLU A 1 93 ? 1.350 3.109 15.731 1.00 94.81 93 GLU A O 1
ATOM 740 N N . ILE A 1 94 ? 0.374 3.390 13.727 1.00 92.19 94 ILE A N 1
ATOM 741 C CA . ILE A 1 94 ? -1.009 3.303 14.218 1.00 92.19 94 ILE A CA 1
ATOM 742 C C . ILE A 1 94 ? -1.302 1.916 14.804 1.00 92.19 94 ILE A C 1
ATOM 744 O O . ILE A 1 94 ? -1.819 1.811 15.916 1.00 92.19 94 ILE A O 1
ATOM 748 N N . PHE A 1 95 ? -0.959 0.846 14.086 1.00 92.06 95 PHE A N 1
ATOM 749 C CA . PHE A 1 95 ? -1.218 -0.526 14.520 1.00 92.06 95 PHE A CA 1
ATOM 750 C C . PHE A 1 95 ? -0.521 -0.857 15.846 1.00 92.06 95 PHE A C 1
ATOM 752 O O . PHE A 1 95 ? -1.137 -1.420 16.753 1.00 92.06 95 PHE A O 1
ATOM 759 N N . ASN A 1 96 ? 0.741 -0.450 15.997 1.00 91.25 96 ASN A N 1
ATOM 760 C CA . ASN A 1 96 ? 1.502 -0.650 17.228 1.00 91.25 96 ASN A CA 1
ATOM 761 C C . ASN A 1 96 ? 0.943 0.182 18.389 1.00 91.25 96 ASN A C 1
ATOM 763 O O . ASN A 1 96 ? 0.861 -0.317 19.512 1.00 91.25 96 ASN A O 1
ATOM 767 N N . ALA A 1 97 ? 0.495 1.414 18.127 1.00 88.69 97 ALA A N 1
ATOM 768 C CA . ALA A 1 97 ? -0.147 2.253 19.137 1.00 88.69 97 ALA A CA 1
ATOM 769 C C . ALA A 1 97 ? -1.485 1.675 19.638 1.00 88.69 97 ALA A C 1
ATOM 771 O O . ALA A 1 97 ? -1.865 1.922 20.782 1.00 88.69 97 ALA A O 1
ATOM 772 N N . ILE A 1 98 ? -2.196 0.909 18.803 1.00 81.88 98 ILE A N 1
ATOM 773 C CA . ILE A 1 98 ? -3.412 0.185 19.198 1.00 81.88 98 ILE A CA 1
ATOM 774 C C . ILE A 1 98 ? -3.049 -1.068 20.003 1.00 81.88 98 ILE A C 1
ATOM 776 O O . ILE A 1 98 ? -3.623 -1.291 21.066 1.00 81.88 98 ILE A O 1
ATOM 780 N N . LYS A 1 99 ? -2.069 -1.861 19.548 1.00 75.12 99 LYS A N 1
ATOM 781 C CA . LYS A 1 99 ? -1.632 -3.073 20.260 1.00 75.12 99 LYS A CA 1
ATOM 782 C C . LYS A 1 99 ? -1.070 -2.798 21.653 1.00 75.12 99 LYS A C 1
ATOM 784 O O . LYS A 1 99 ? -1.313 -3.590 22.551 1.00 75.12 99 LYS A O 1
ATOM 789 N N . GLY A 1 100 ? -0.359 -1.688 21.846 1.00 64.38 100 GLY A N 1
ATOM 790 C CA . GLY A 1 100 ? 0.194 -1.304 23.150 1.00 64.38 100 GLY A CA 1
ATOM 791 C C . GLY A 1 100 ? -0.840 -0.835 24.184 1.00 64.38 100 GLY A C 1
ATOM 792 O O . GLY A 1 100 ? -0.453 -0.484 25.293 1.00 64.38 100 GLY A O 1
ATOM 793 N N . LYS A 1 101 ? -2.131 -0.783 23.827 1.00 57.56 101 LYS A N 1
ATOM 794 C CA . LYS A 1 101 ? -3.241 -0.416 24.726 1.00 57.56 101 LYS A CA 1
ATOM 795 C C . LYS A 1 101 ? -4.109 -1.608 25.148 1.00 57.56 101 LYS A C 1
ATOM 797 O O . LYS A 1 101 ? -5.099 -1.391 25.843 1.00 57.56 101 LYS A O 1
ATOM 802 N N . SER A 1 102 ? -3.778 -2.816 24.690 1.00 49.22 102 SER A N 1
ATOM 803 C CA . SER A 1 102 ? -4.481 -4.061 25.018 1.00 49.22 102 SER A CA 1
ATOM 804 C C . SER A 1 102 ? -3.721 -4.875 26.051 1.00 49.22 102 SER A C 1
ATOM 806 O O . SER A 1 102 ? -4.409 -5.701 26.687 1.00 49.22 102 SER A O 1
#

Sequence (102 aa):
MLDKSKRSKIASFVACCQKAKAEGIQIFRPVPGEAGLYEVKAFVEPPREDSDWVYLDAWTASVVCMVYDALTGEKREHFSQLPPLKAIRVSWEIFNAIKGKS

pLDDT: mean 85.4, std 12.92, range [35.5, 95.94]

Foldseek 3Di:
DPPADPWDKDQFLLVLLVCCLVPFKKKKADDPPDPRIIIIDHDDDDDDPPDRIDIDGNVLSVLLNVVLVVDDDPRNVVLRNDDNVVSSVVSVVVVVVVVVVD

Organism: Flavonifractor plautii (NCBI:txid292800)

Radius of gyration: 14.28 Å; chains: 1; bounding box: 33×38×43 Å

Secondary structure (DSSP, 8-state):
---TT--EEES-HHHHHHHHHHHS-EEEEEPTT-TT-EEEEE--SPPPTT--PEEE-HHHHHHHHHHHHH--THHHHHHHTS-HHHHHHHHHHHHHHHHTT-